Protein AF-A0AAV3IUC6-F1 (afdb_monomer_lite)

Organism: NCBI:txid1140002

Secondary structure (DSSP, 8-state):
------S-GGG--HHHHHHHHHHHHHHHHHHHHHHHHHHHHHHH--S-TTSTT---HHHHHHHHHHHHHHHHHHHHTT--

Sequence (80 aa):
MIIQSSKKLSKCTKEELVLLLRGEVENRSKLIKLLEKEWDQHNEEIEDQRFPNYQS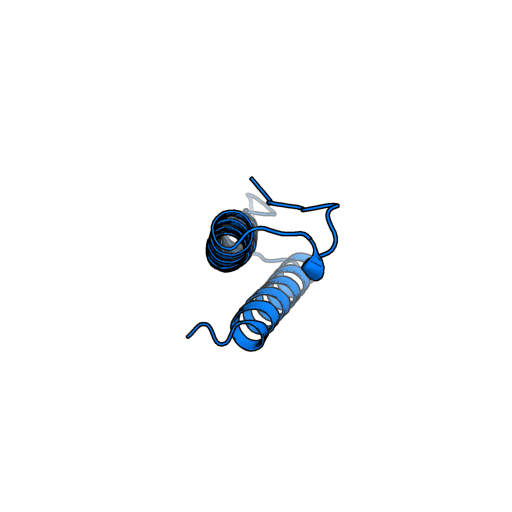PEKVSFLAGMETAINSVKRFYEIK

pLDDT: mean 87.32, std 10.88, range [42.09, 96.75]

Structure (mmCIF, N/CA/C/O backbone):
data_AF-A0AAV3IUC6-F1
#
_entry.id   AF-A0AAV3IUC6-F1
#
loop_
_atom_site.group_PDB
_atom_site.id
_atom_site.type_symbol
_atom_site.label_atom_id
_atom_site.label_alt_id
_atom_site.label_comp_id
_atom_site.label_asym_id
_atom_site.label_entity_id
_atom_site.label_seq_id
_atom_site.pdbx_PDB_ins_code
_atom_site.Cartn_x
_atom_site.Cartn_y
_atom_site.Cartn_z
_atom_site.occupancy
_atom_site.B_iso_or_equiv
_atom_site.auth_seq_id
_atom_site.auth_comp_id
_atom_site.auth_asym_id
_atom_site.auth_atom_id
_atom_site.pdbx_PDB_model_num
ATOM 1 N N . MET A 1 1 ? -11.640 10.883 5.529 1.00 42.09 1 MET A N 1
ATOM 2 C CA . MET A 1 1 ? -11.678 11.481 6.876 1.00 42.09 1 MET A CA 1
ATOM 3 C C . MET A 1 1 ? -10.976 10.524 7.821 1.00 42.09 1 MET A C 1
ATOM 5 O O . MET A 1 1 ? -11.504 9.444 8.044 1.00 42.09 1 MET A O 1
ATOM 9 N N . ILE A 1 2 ? -9.774 10.870 8.283 1.00 47.66 2 ILE A N 1
ATOM 10 C CA . ILE A 1 2 ? -9.070 10.113 9.325 1.00 47.66 2 ILE A CA 1
ATOM 11 C C . ILE A 1 2 ? -9.650 10.597 10.655 1.00 47.66 2 ILE A C 1
ATOM 13 O O . ILE A 1 2 ? -9.528 11.775 10.981 1.00 47.66 2 ILE A O 1
ATOM 17 N N . ILE A 1 3 ? -10.344 9.727 11.388 1.00 55.25 3 ILE A N 1
ATOM 18 C CA . ILE A 1 3 ? -10.895 10.080 12.700 1.00 55.25 3 ILE A CA 1
A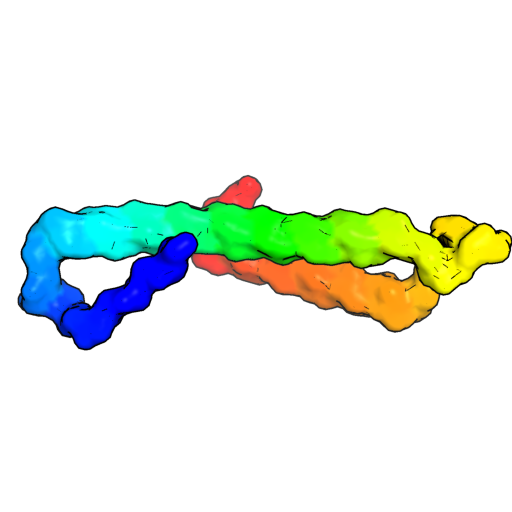TOM 19 C C . ILE A 1 3 ? -9.766 9.989 13.728 1.00 55.25 3 ILE A C 1
ATOM 21 O O . ILE A 1 3 ? -9.436 8.906 14.197 1.00 55.25 3 ILE A O 1
ATOM 25 N N . GLN A 1 4 ? -9.170 11.127 14.078 1.00 55.03 4 GLN A N 1
ATOM 26 C CA . GLN A 1 4 ? -8.265 11.237 15.222 1.00 55.03 4 GLN A CA 1
ATOM 27 C C . GLN A 1 4 ? -9.033 11.819 16.413 1.00 55.03 4 GLN A C 1
ATOM 29 O O . GLN A 1 4 ? -9.451 12.974 16.387 1.00 55.03 4 GLN A O 1
ATOM 34 N N . SER A 1 5 ? -9.235 11.018 17.463 1.00 62.00 5 SER A N 1
ATOM 35 C CA . SER A 1 5 ? -9.791 11.500 18.733 1.00 62.00 5 SER A CA 1
ATOM 36 C C . SER A 1 5 ? -8.664 11.925 19.672 1.00 62.00 5 SER A C 1
ATOM 38 O O . SER A 1 5 ? -7.801 11.122 20.017 1.00 62.00 5 SER A O 1
ATOM 40 N N . SER A 1 6 ? -8.709 13.173 20.140 1.00 69.12 6 SER A N 1
ATOM 41 C CA . SER A 1 6 ? -7.844 13.696 21.209 1.00 69.12 6 SER A CA 1
ATOM 42 C C . SER A 1 6 ? -8.346 13.343 22.621 1.00 69.12 6 SER A 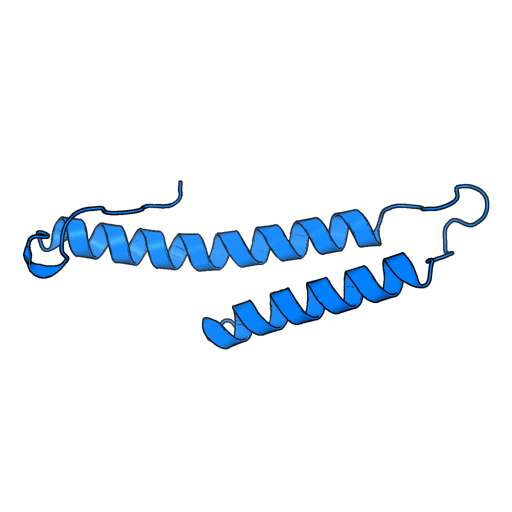C 1
ATOM 44 O O . SER A 1 6 ? -7.690 13.640 23.622 1.00 69.12 6 SER A O 1
ATOM 46 N N . LYS A 1 7 ? -9.516 12.699 22.730 1.00 75.44 7 LYS A N 1
ATOM 47 C CA . LYS A 1 7 ? -10.163 12.316 23.990 1.00 75.44 7 LYS A CA 1
ATOM 48 C C . LYS A 1 7 ? -9.621 10.963 24.464 1.00 75.44 7 LYS A C 1
ATOM 50 O O . LYS A 1 7 ? -9.569 10.008 23.691 1.00 75.44 7 LYS A O 1
ATOM 55 N N . LYS A 1 8 ? -9.248 10.854 25.749 1.00 79.75 8 LYS A N 1
ATOM 56 C CA . LYS A 1 8 ? -8.871 9.563 26.360 1.00 79.75 8 LYS A CA 1
ATOM 57 C C . LYS A 1 8 ? -10.016 8.558 26.187 1.00 79.75 8 LYS A C 1
ATOM 59 O O . LYS A 1 8 ? -11.143 8.883 26.549 1.00 79.75 8 LYS A O 1
ATOM 64 N N . LEU A 1 9 ? -9.711 7.340 25.727 1.00 80.75 9 LEU A N 1
ATOM 65 C CA . LEU A 1 9 ? -10.702 6.278 25.475 1.00 80.75 9 LEU A CA 1
ATOM 66 C C . LEU A 1 9 ? -11.609 5.999 26.684 1.00 80.75 9 LEU A C 1
ATOM 68 O O . LEU A 1 9 ? -12.800 5.767 26.517 1.00 80.75 9 LEU A O 1
ATOM 72 N N . SER A 1 10 ? -11.072 6.102 27.905 1.00 82.69 10 SER A N 1
ATOM 73 C CA . SER A 1 10 ? -11.824 5.926 29.158 1.00 82.69 10 SER A CA 1
ATOM 74 C C . SER A 1 10 ? -12.897 6.988 29.418 1.00 82.69 10 SER A C 1
ATOM 76 O O . SER A 1 10 ? -13.703 6.832 30.329 1.00 82.69 10 SER A O 1
ATOM 78 N N . LYS A 1 11 ? -12.899 8.080 28.650 1.00 87.50 11 LYS A N 1
ATOM 79 C CA . LYS A 1 11 ? -13.899 9.151 28.713 1.00 87.50 11 LYS A CA 1
ATOM 80 C C . LYS A 1 11 ? -14.852 9.134 27.515 1.00 87.50 11 LYS A C 1
ATOM 82 O O . LYS A 1 11 ? -15.690 10.030 27.418 1.00 87.50 11 LYS A O 1
ATOM 87 N N . CYS A 1 12 ? -14.700 8.187 26.591 1.00 85.75 12 CYS A N 1
ATOM 88 C CA . CYS A 1 12 ? -15.580 8.075 25.438 1.00 85.75 12 CYS A CA 1
ATOM 89 C C . CYS A 1 12 ? -16.888 7.372 25.819 1.00 85.75 12 CYS A C 1
ATOM 91 O O . CYS A 1 12 ? -16.876 6.402 26.579 1.00 85.75 12 CYS A O 1
ATOM 93 N N . THR A 1 13 ? -18.014 7.834 25.278 1.00 90.75 13 THR A N 1
ATOM 94 C CA . THR A 1 13 ? -19.270 7.082 25.347 1.00 90.75 13 THR A CA 1
ATOM 95 C C . THR A 1 13 ? -19.174 5.828 24.481 1.00 90.75 13 THR A C 1
ATOM 97 O O . THR A 1 13 ? -18.288 5.689 23.630 1.00 90.75 13 THR A O 1
ATOM 100 N N . LYS A 1 14 ? -20.112 4.898 24.672 1.00 89.81 14 LYS A N 1
ATOM 101 C CA . LYS A 1 14 ? -20.192 3.685 23.854 1.00 89.81 14 LYS A CA 1
ATOM 102 C C . LYS A 1 14 ? -20.313 4.025 22.365 1.00 89.81 14 LYS A C 1
ATOM 104 O O . LYS A 1 14 ? -19.659 3.395 21.541 1.00 89.81 14 LYS A O 1
ATOM 109 N N . GLU A 1 15 ? -21.108 5.033 22.025 1.00 89.94 15 GLU A N 1
ATOM 110 C CA . GLU A 1 15 ? -21.329 5.491 20.653 1.00 89.94 15 GLU A CA 1
ATOM 111 C C . GLU A 1 15 ? -20.048 6.078 20.048 1.00 89.94 15 GLU A C 1
ATOM 113 O O . GLU A 1 15 ? -19.702 5.742 18.916 1.00 89.94 15 GLU A O 1
ATOM 118 N N . GLU A 1 16 ? -19.306 6.889 20.812 1.00 84.81 16 GLU A N 1
ATOM 119 C CA . GLU A 1 16 ? -18.013 7.444 20.389 1.00 84.81 16 GLU A CA 1
ATOM 120 C C . GLU A 1 16 ? -16.986 6.329 20.125 1.00 84.81 16 GLU A C 1
ATOM 122 O O . GLU A 1 16 ? -16.279 6.360 19.117 1.00 84.81 16 GLU A O 1
ATOM 127 N N . LEU A 1 17 ? -16.932 5.306 20.986 1.00 86.69 17 LEU A N 1
ATOM 128 C CA . LEU A 1 17 ? -16.052 4.147 20.797 1.00 86.69 17 LEU A CA 1
ATOM 129 C C . LEU A 1 17 ? -16.423 3.337 19.546 1.00 86.69 17 LEU A C 1
ATOM 131 O O . LEU A 1 17 ? -15.540 2.932 18.791 1.00 86.69 17 LEU A O 1
ATOM 135 N N . VAL A 1 18 ? -17.718 3.129 19.290 1.00 89.38 18 VAL A N 1
ATOM 136 C CA . VAL A 1 18 ? -18.196 2.441 18.078 1.00 89.38 18 VAL A CA 1
ATOM 137 C C . VAL A 1 18 ? -17.837 3.229 16.815 1.00 89.38 18 VAL A C 1
ATOM 139 O O . VAL A 1 18 ? -17.418 2.635 15.821 1.00 89.38 18 VAL A O 1
ATOM 142 N N . LEU A 1 19 ? -17.962 4.556 16.848 1.00 87.62 19 LEU A N 1
ATOM 143 C CA . LEU A 1 19 ? -17.560 5.442 15.752 1.00 87.62 19 LEU A CA 1
ATOM 144 C C . LEU A 1 19 ? -16.059 5.359 15.466 1.00 87.62 19 LEU A C 1
ATOM 146 O O . LEU A 1 19 ? -15.671 5.250 14.304 1.00 87.62 19 LEU A O 1
ATOM 150 N N . LEU A 1 20 ? -15.227 5.350 16.510 1.00 86.25 20 LEU A N 1
ATOM 151 C CA . LEU A 1 20 ? -13.778 5.194 16.370 1.00 86.25 20 LEU A CA 1
ATOM 152 C C . LEU A 1 20 ? -13.411 3.849 15.740 1.00 86.25 20 LEU A C 1
ATOM 154 O O . LEU A 1 20 ? -12.614 3.815 14.808 1.00 86.25 20 LEU A O 1
ATOM 158 N N . LEU A 1 21 ? -14.040 2.756 16.178 1.00 86.06 21 LEU A N 1
ATOM 159 C CA . LEU A 1 21 ? -13.810 1.428 15.602 1.00 86.06 21 LEU A CA 1
ATOM 160 C C . LEU A 1 21 ? -14.220 1.354 14.126 1.00 86.06 21 LEU A C 1
ATOM 162 O O . LEU A 1 21 ? -13.481 0.802 13.313 1.00 86.06 21 LEU A O 1
ATOM 166 N N . ARG A 1 22 ? -15.371 1.931 13.754 1.00 85.81 22 ARG A N 1
ATOM 167 C CA . ARG A 1 22 ? -15.794 2.009 12.345 1.00 85.81 22 ARG A CA 1
ATOM 168 C C . ARG A 1 22 ? -14.817 2.832 11.510 1.00 85.81 22 ARG A C 1
ATOM 170 O O . ARG A 1 22 ? -14.429 2.394 10.431 1.00 85.81 22 ARG A O 1
ATOM 177 N N . GLY A 1 23 ? -14.386 3.981 12.032 1.00 86.06 23 GLY A N 1
ATOM 178 C CA . GLY A 1 23 ? -13.380 4.826 11.393 1.00 86.06 23 GLY A CA 1
ATOM 179 C C . GLY A 1 23 ? -12.064 4.089 11.168 1.00 86.06 23 GLY A C 1
ATOM 180 O O . GLY A 1 23 ? -11.516 4.148 10.073 1.00 86.06 23 GLY A O 1
ATOM 181 N N . GLU A 1 24 ? -11.596 3.336 12.163 1.00 84.88 24 GLU A N 1
ATOM 182 C CA . GLU A 1 24 ? -10.400 2.501 12.042 1.00 84.88 24 GLU A CA 1
ATOM 183 C C . GLU A 1 24 ? -10.546 1.440 10.949 1.00 84.88 24 GLU A C 1
ATOM 185 O O . GLU A 1 24 ? -9.680 1.334 10.085 1.00 84.88 24 GLU A O 1
ATOM 190 N N . VAL A 1 25 ? -11.657 0.696 10.914 1.00 85.06 25 VAL A N 1
ATOM 191 C CA . VAL A 1 25 ? -11.890 -0.312 9.863 1.00 85.06 25 VAL A CA 1
ATOM 192 C C . VAL A 1 25 ? -11.904 0.320 8.466 1.00 85.06 25 VAL A C 1
ATOM 194 O O . VAL A 1 25 ? -11.301 -0.216 7.532 1.00 85.06 25 VAL A O 1
ATOM 197 N N . GLU A 1 26 ? -12.537 1.482 8.309 1.00 86.19 26 GLU A N 1
ATOM 198 C CA . GLU A 1 26 ? -12.520 2.208 7.039 1.00 86.19 26 GLU A CA 1
ATOM 199 C C . GLU A 1 26 ? -11.125 2.720 6.666 1.00 86.19 26 GLU A C 1
ATOM 201 O O . GLU A 1 26 ? -10.741 2.654 5.496 1.00 86.19 26 GLU A O 1
ATOM 206 N N . ASN A 1 27 ? -10.366 3.234 7.637 1.00 85.19 27 ASN A N 1
ATOM 207 C CA . ASN A 1 27 ? -9.020 3.755 7.416 1.00 85.19 27 ASN A CA 1
ATOM 208 C C . ASN A 1 27 ? -8.078 2.659 6.909 1.00 85.19 27 ASN A C 1
ATOM 210 O O . ASN A 1 27 ? -7.317 2.912 5.978 1.00 85.19 27 ASN A O 1
ATOM 214 N N . ARG A 1 28 ? -8.193 1.433 7.441 1.00 85.25 28 ARG A N 1
ATOM 215 C CA . ARG A 1 28 ? -7.427 0.258 6.981 1.00 85.25 28 ARG A CA 1
ATOM 216 C C . ARG A 1 28 ? -7.601 0.015 5.489 1.00 85.25 28 ARG A C 1
ATOM 218 O O . ARG A 1 28 ? -6.632 -0.058 4.740 1.00 85.25 28 ARG A O 1
ATOM 225 N N . SER A 1 29 ? -8.859 -0.056 5.060 1.00 84.56 29 SER A N 1
ATOM 226 C CA . SER A 1 29 ? -9.203 -0.314 3.660 1.00 84.56 29 SER A CA 1
ATOM 227 C C . SER A 1 29 ? -8.787 0.843 2.750 1.00 84.56 29 SER A C 1
ATOM 229 O O . SER A 1 29 ? -8.357 0.620 1.622 1.00 84.56 29 SER A O 1
ATOM 231 N N . LYS A 1 30 ? -8.904 2.089 3.226 1.00 89.56 30 LYS A N 1
ATOM 232 C CA . LYS A 1 30 ? -8.489 3.280 2.469 1.00 89.56 30 LYS A CA 1
ATOM 233 C C . LYS A 1 30 ? -6.974 3.339 2.288 1.00 89.56 30 LYS A C 1
ATOM 235 O O . LYS A 1 30 ? -6.534 3.675 1.196 1.00 89.56 30 LYS A O 1
ATOM 240 N N . LEU A 1 31 ? -6.194 2.997 3.314 1.00 89.44 31 LEU A N 1
ATOM 241 C CA . LEU A 1 31 ? -4.734 3.022 3.241 1.00 89.44 31 LEU A CA 1
ATOM 242 C C . LEU A 1 31 ? -4.202 2.055 2.178 1.00 89.44 31 LEU A C 1
ATOM 244 O O . LEU A 1 31 ? -3.394 2.461 1.352 1.00 89.44 31 LEU A O 1
ATOM 248 N N . ILE A 1 32 ? -4.695 0.813 2.152 1.00 90.62 32 ILE A N 1
ATOM 249 C CA . ILE A 1 32 ? -4.287 -0.169 1.134 1.00 90.62 32 ILE A CA 1
ATOM 250 C C . ILE A 1 32 ? -4.632 0.330 -0.266 1.00 90.62 32 ILE A C 1
ATOM 252 O O . ILE A 1 32 ? -3.761 0.358 -1.125 1.00 90.62 32 ILE A O 1
ATOM 256 N N . LYS A 1 33 ? -5.864 0.809 -0.473 1.00 92.06 33 LYS A N 1
ATOM 257 C CA . LYS A 1 33 ? -6.295 1.329 -1.777 1.00 92.06 33 LYS A CA 1
ATOM 258 C C . LYS A 1 33 ? -5.464 2.516 -2.254 1.00 92.06 33 LYS A C 1
ATOM 260 O O . LYS A 1 33 ? -5.262 2.663 -3.451 1.00 92.06 33 LYS A O 1
ATOM 265 N N . LEU A 1 34 ? -5.023 3.383 -1.342 1.00 93.94 34 LEU A N 1
ATOM 266 C CA . LEU A 1 34 ? -4.138 4.495 -1.688 1.00 93.94 34 LEU A CA 1
ATOM 267 C C . LEU A 1 34 ? -2.775 3.983 -2.156 1.00 93.94 34 LEU A C 1
ATOM 269 O O . LEU A 1 34 ? -2.295 4.432 -3.187 1.00 93.94 34 LEU A O 1
ATOM 273 N N . LEU A 1 35 ? -2.186 3.025 -1.437 1.00 93.50 35 LEU A N 1
ATOM 274 C CA . LEU A 1 35 ? -0.893 2.450 -1.808 1.00 93.50 35 LEU A CA 1
ATOM 275 C C . LEU A 1 35 ? -0.959 1.667 -3.126 1.00 93.50 35 LEU A C 1
ATOM 277 O O . LEU A 1 35 ? -0.079 1.829 -3.962 1.00 93.50 35 LEU A O 1
ATOM 281 N N . GLU A 1 36 ? -2.001 0.855 -3.323 1.00 94.19 36 GLU A N 1
ATOM 282 C CA . GLU A 1 36 ? -2.231 0.114 -4.572 1.00 94.19 36 GLU A CA 1
ATOM 283 C C . GLU A 1 36 ? -2.409 1.071 -5.754 1.00 94.19 36 GLU A C 1
ATOM 285 O O . GLU A 1 36 ? -1.764 0.902 -6.781 1.00 94.19 36 GLU A O 1
ATOM 290 N N . LYS A 1 37 ? -3.192 2.143 -5.577 1.00 95.81 37 LYS A N 1
ATOM 291 C CA . LYS A 1 37 ? -3.379 3.159 -6.615 1.00 95.81 37 LYS A CA 1
ATOM 292 C C . LYS A 1 37 ? -2.065 3.843 -7.008 1.00 95.81 37 LYS A C 1
ATOM 294 O O . LYS A 1 37 ? -1.823 4.026 -8.194 1.00 95.81 37 LYS A O 1
ATOM 299 N N . GLU A 1 38 ? -1.247 4.249 -6.039 1.00 93.56 38 GLU A N 1
ATOM 300 C CA . GLU A 1 38 ? 0.056 4.876 -6.320 1.00 93.56 38 GLU A CA 1
ATOM 301 C C . GLU A 1 38 ? 1.010 3.897 -7.020 1.00 93.56 38 GLU A C 1
ATOM 303 O O . GLU A 1 38 ? 1.745 4.286 -7.927 1.00 93.56 38 GLU A O 1
ATOM 308 N N . TRP A 1 39 ? 0.971 2.613 -6.641 1.00 96.25 39 TRP A N 1
ATOM 309 C CA . TRP A 1 39 ? 1.731 1.568 -7.324 1.00 96.25 39 TRP A CA 1
ATOM 310 C C . TRP A 1 39 ? 1.292 1.422 -8.787 1.00 96.25 39 TRP A C 1
ATOM 312 O O . TRP A 1 39 ? 2.143 1.466 -9.673 1.00 96.25 39 TRP A O 1
ATOM 322 N N . ASP A 1 40 ? -0.017 1.322 -9.051 1.00 95.31 40 ASP A N 1
ATOM 323 C CA . ASP A 1 40 ? -0.566 1.194 -10.408 1.00 95.31 40 ASP A CA 1
ATOM 324 C C . ASP A 1 40 ? -0.190 2.406 -11.272 1.00 95.31 40 ASP A C 1
ATOM 326 O O . ASP A 1 40 ? 0.311 2.249 -12.386 1.00 95.31 40 ASP A O 1
ATOM 330 N N . GLN A 1 41 ? -0.353 3.618 -10.731 1.00 94.44 41 GLN A N 1
ATOM 331 C CA . GLN A 1 41 ? -0.029 4.864 -11.429 1.00 94.44 41 GLN A CA 1
ATOM 332 C C . GLN A 1 41 ? 1.442 4.930 -11.843 1.00 94.44 41 GLN A C 1
ATOM 334 O O . GLN A 1 41 ? 1.740 5.241 -12.996 1.00 94.44 41 GLN A O 1
ATOM 339 N N . HIS A 1 42 ? 2.360 4.602 -10.934 1.00 92.38 42 HIS A N 1
ATOM 340 C CA . HIS A 1 42 ? 3.782 4.585 -11.262 1.00 92.38 42 HIS A CA 1
ATOM 341 C C . HIS A 1 42 ? 4.163 3.422 -12.175 1.00 92.38 42 HIS A C 1
ATOM 343 O O . HIS A 1 42 ? 5.059 3.570 -13.004 1.00 92.38 42 HIS A O 1
ATOM 349 N N . ASN A 1 43 ? 3.506 2.267 -12.064 1.00 92.81 43 ASN A N 1
ATOM 350 C CA . ASN A 1 43 ? 3.772 1.133 -12.940 1.00 92.81 43 ASN A CA 1
ATOM 351 C C . ASN A 1 43 ? 3.405 1.454 -14.399 1.00 92.81 43 ASN A C 1
ATOM 353 O O . ASN A 1 43 ? 4.210 1.200 -15.298 1.00 92.81 43 ASN A O 1
ATOM 357 N N . GLU A 1 44 ? 2.252 2.090 -14.619 1.00 93.00 44 GLU A N 1
ATOM 358 C CA . GLU A 1 44 ? 1.750 2.495 -15.940 1.00 93.00 44 GLU A CA 1
ATOM 359 C C . GLU A 1 44 ? 2.491 3.701 -16.549 1.00 93.00 44 GLU A C 1
ATOM 361 O O . GLU A 1 44 ? 2.429 3.919 -17.760 1.00 93.00 44 GLU A O 1
ATOM 366 N N . GLU A 1 45 ? 3.216 4.479 -15.741 1.00 92.88 45 GLU A N 1
ATOM 367 C CA . GLU A 1 45 ? 3.956 5.657 -16.200 1.00 92.88 45 GLU A CA 1
ATOM 368 C C . GLU A 1 45 ? 5.091 5.286 -17.172 1.00 92.88 45 GLU A C 1
ATOM 370 O O . GLU A 1 45 ? 6.025 4.566 -16.823 1.00 92.88 45 GLU A O 1
ATOM 375 N N . ILE A 1 46 ? 5.054 5.798 -18.401 1.00 91.12 46 ILE A N 1
ATOM 376 C CA . ILE A 1 46 ? 6.135 5.587 -19.373 1.00 91.12 46 ILE A CA 1
ATOM 377 C C . ILE A 1 46 ? 7.268 6.581 -19.092 1.00 91.12 46 ILE A C 1
ATOM 379 O O . ILE A 1 46 ? 7.090 7.784 -19.276 1.00 91.12 46 ILE A O 1
ATOM 383 N N . GLU A 1 47 ? 8.444 6.079 -18.706 1.00 88.12 47 GLU A N 1
ATOM 384 C CA . GLU A 1 47 ? 9.611 6.916 -18.377 1.00 88.12 47 GLU A CA 1
ATOM 385 C C . GLU A 1 47 ? 10.272 7.548 -19.613 1.00 88.12 47 GLU A C 1
ATOM 387 O O . GLU A 1 47 ? 10.716 8.695 -19.568 1.00 88.12 47 GLU A O 1
ATOM 392 N N . ASP A 1 48 ? 10.331 6.821 -20.734 1.00 88.56 48 ASP A N 1
ATOM 393 C CA . ASP A 1 48 ? 10.842 7.327 -22.012 1.00 88.56 48 ASP A CA 1
ATOM 394 C C . ASP A 1 48 ? 9.891 6.920 -23.140 1.00 88.56 48 ASP A C 1
ATOM 396 O O . ASP A 1 48 ? 9.705 5.738 -23.430 1.00 88.56 48 ASP A O 1
ATOM 400 N N . GLN A 1 49 ? 9.311 7.906 -23.826 1.00 92.19 49 GLN A N 1
ATOM 401 C CA . GLN A 1 49 ? 8.385 7.670 -24.940 1.00 92.19 49 GLN A CA 1
ATOM 402 C C . GLN A 1 49 ? 9.014 6.875 -26.094 1.00 92.19 49 GLN A C 1
ATOM 404 O O . GLN A 1 49 ? 8.298 6.233 -26.861 1.00 92.19 49 GLN A O 1
ATOM 409 N N . ARG A 1 50 ? 10.346 6.901 -26.232 1.00 94.25 50 ARG A N 1
ATOM 410 C CA . ARG A 1 50 ? 11.078 6.126 -27.246 1.00 94.25 50 ARG A CA 1
ATOM 411 C C . ARG A 1 50 ? 11.200 4.654 -26.867 1.00 94.25 50 ARG A C 1
ATOM 413 O O . ARG A 1 50 ? 11.352 3.817 -27.754 1.00 94.25 50 ARG A O 1
ATOM 420 N N . PHE A 1 51 ? 11.115 4.338 -25.576 1.00 91.12 51 PHE A N 1
ATOM 421 C CA . PHE A 1 51 ? 11.198 2.982 -25.044 1.00 91.12 51 PHE A CA 1
ATOM 422 C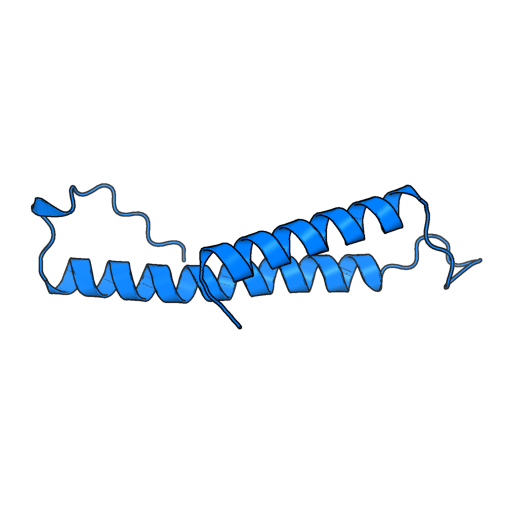 C . PHE A 1 51 ? 10.024 2.713 -24.087 1.00 91.12 51 PHE A C 1
ATOM 424 O O . PHE A 1 51 ? 10.228 2.633 -22.878 1.00 91.12 51 PHE A O 1
ATOM 431 N N . PRO A 1 52 ? 8.795 2.515 -24.603 1.00 89.31 52 PRO A N 1
ATOM 432 C CA . PRO A 1 52 ? 7.583 2.434 -23.778 1.00 89.31 52 PRO A CA 1
ATOM 433 C C . PRO A 1 52 ? 7.580 1.320 -22.725 1.00 89.31 52 PRO A C 1
ATOM 435 O O . PRO A 1 52 ? 6.868 1.409 -21.734 1.00 89.31 52 PRO A O 1
ATOM 438 N N . ASN A 1 53 ? 8.375 0.272 -22.950 1.00 90.50 53 ASN A N 1
ATOM 439 C CA . ASN A 1 53 ? 8.479 -0.887 -22.064 1.00 90.50 53 ASN A CA 1
ATOM 440 C C . ASN A 1 53 ? 9.732 -0.852 -21.176 1.00 90.50 53 ASN A C 1
ATOM 442 O O . ASN A 1 53 ? 9.974 -1.799 -20.430 1.00 90.50 53 ASN A O 1
ATOM 446 N N . TYR A 1 54 ? 10.576 0.174 -21.305 1.00 93.06 54 TYR A N 1
ATOM 447 C CA . TYR A 1 54 ? 11.747 0.309 -20.451 1.00 93.06 54 TYR A CA 1
ATOM 448 C C . TYR A 1 54 ? 11.312 0.730 -19.048 1.00 93.06 54 TYR A C 1
ATOM 450 O O . TYR A 1 54 ? 10.495 1.635 -18.891 1.00 93.06 54 TYR A O 1
ATOM 458 N N . GLN A 1 55 ? 11.887 0.069 -18.045 1.00 93.31 55 GLN A N 1
ATOM 459 C CA . GLN A 1 55 ? 11.797 0.475 -16.650 1.00 93.31 55 GLN A CA 1
ATOM 460 C C . GLN A 1 55 ? 13.211 0.675 -16.112 1.00 93.31 55 GLN A C 1
ATOM 462 O O . GLN A 1 55 ? 14.055 -0.221 -16.213 1.00 93.31 55 GLN A O 1
ATOM 467 N N . SER A 1 56 ? 13.470 1.851 -15.552 1.00 94.31 56 SER A N 1
ATOM 468 C CA . SER A 1 56 ? 14.732 2.177 -14.909 1.00 94.31 56 SER A CA 1
ATOM 469 C C . SER A 1 56 ? 14.941 1.324 -13.652 1.00 94.31 56 SER A C 1
ATOM 471 O O . SER A 1 56 ? 13.970 0.916 -13.002 1.00 94.31 56 SER A O 1
ATOM 473 N N . PRO A 1 57 ? 16.198 1.047 -13.261 1.00 95.69 57 PRO A N 1
ATOM 474 C CA . PRO A 1 57 ? 16.490 0.403 -11.982 1.00 95.69 57 PRO A CA 1
ATOM 475 C C . PRO A 1 57 ? 15.830 1.115 -10.790 1.00 95.69 57 PRO A C 1
ATOM 477 O O . PRO A 1 57 ? 15.394 0.462 -9.838 1.00 95.69 57 PRO A O 1
ATOM 480 N N . GLU A 1 58 ? 15.723 2.442 -10.856 1.00 94.12 58 GLU A N 1
ATOM 481 C CA . GLU A 1 58 ? 15.060 3.290 -9.871 1.00 94.12 58 GLU A CA 1
ATOM 482 C C . GLU A 1 58 ? 13.558 2.998 -9.799 1.00 94.12 58 GLU A C 1
ATOM 484 O O . GLU A 1 58 ? 13.045 2.737 -8.708 1.00 94.12 58 GLU A O 1
ATOM 489 N N . LYS A 1 59 ? 12.865 2.961 -10.945 1.00 94.12 59 LYS A N 1
ATOM 490 C CA . LYS A 1 59 ? 11.439 2.618 -11.017 1.00 94.12 59 LYS A CA 1
ATOM 491 C C . LYS A 1 59 ? 11.174 1.204 -10.511 1.00 94.12 59 LYS A C 1
ATOM 493 O O . LYS A 1 59 ? 10.282 1.006 -9.687 1.00 94.12 59 LYS A O 1
ATOM 498 N N . VAL A 1 60 ? 11.974 0.228 -10.938 1.00 95.62 60 VAL A N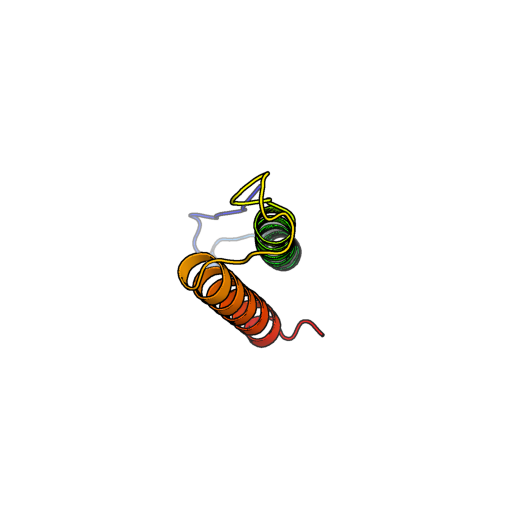 1
ATOM 499 C CA . VAL A 1 60 ? 11.859 -1.164 -10.470 1.00 95.62 60 VAL A CA 1
ATOM 500 C C . VAL A 1 60 ? 12.015 -1.240 -8.947 1.00 95.62 60 VAL A C 1
ATOM 502 O O . VAL A 1 60 ? 11.207 -1.872 -8.266 1.00 95.62 60 VAL A O 1
ATOM 505 N N . SER A 1 61 ? 13.019 -0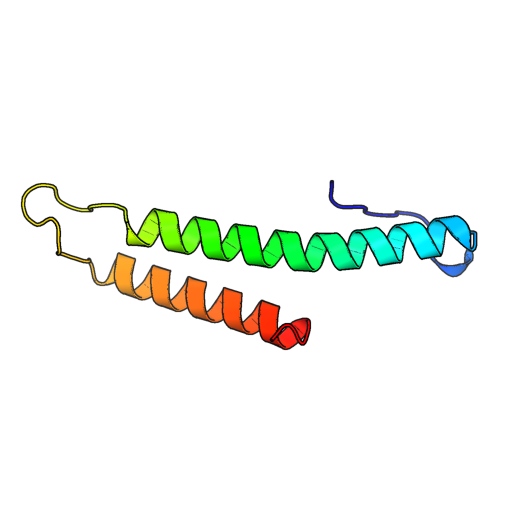.554 -8.396 1.00 96.06 61 SER A N 1
ATOM 506 C CA . SER A 1 61 ? 13.268 -0.527 -6.949 1.00 96.06 61 SER A CA 1
ATOM 507 C C . SER A 1 61 ? 12.137 0.159 -6.178 1.00 96.06 61 SER A C 1
ATOM 509 O O . SER A 1 61 ? 11.733 -0.319 -5.117 1.00 96.06 61 SER A O 1
ATOM 511 N N . PHE A 1 62 ? 11.598 1.255 -6.715 1.00 94.88 62 PHE A N 1
ATOM 512 C CA . PHE A 1 62 ? 10.457 1.959 -6.136 1.00 94.88 62 PHE A CA 1
ATOM 513 C C . PHE A 1 62 ? 9.208 1.068 -6.081 1.00 94.88 62 PHE A C 1
ATOM 515 O O . PHE A 1 62 ? 8.606 0.925 -5.014 1.00 94.88 62 PHE A O 1
ATOM 522 N N . LEU A 1 63 ? 8.856 0.411 -7.193 1.00 96.31 63 LEU A N 1
ATOM 523 C CA . LEU A 1 63 ? 7.699 -0.487 -7.267 1.00 96.31 63 LEU A CA 1
ATOM 524 C C . LEU A 1 63 ? 7.827 -1.665 -6.291 1.00 96.31 63 LEU A C 1
ATOM 526 O O . LEU A 1 63 ? 6.858 -1.994 -5.606 1.00 96.31 63 LEU A O 1
ATOM 530 N N . ALA A 1 64 ? 9.022 -2.247 -6.151 1.00 96.75 64 ALA A N 1
ATOM 531 C CA . ALA A 1 64 ? 9.282 -3.309 -5.175 1.00 96.75 64 ALA A CA 1
ATOM 532 C C . ALA A 1 64 ? 9.144 -2.823 -3.715 1.00 96.75 64 ALA A C 1
ATOM 534 O O . ALA A 1 64 ? 8.616 -3.534 -2.850 1.00 96.75 64 ALA A O 1
ATOM 535 N N . GLY A 1 65 ? 9.589 -1.596 -3.424 1.00 96.56 65 GLY A N 1
ATOM 536 C CA . GLY A 1 65 ? 9.408 -0.967 -2.114 1.00 96.56 65 GLY A CA 1
ATOM 537 C C . GLY A 1 65 ? 7.933 -0.726 -1.783 1.00 96.56 65 GLY A C 1
ATOM 538 O O . GLY A 1 65 ? 7.479 -1.046 -0.682 1.00 96.56 65 GLY A O 1
ATOM 539 N N . MET A 1 66 ? 7.168 -0.232 -2.757 1.00 95.88 66 MET A N 1
ATOM 540 C CA . MET A 1 66 ? 5.723 -0.030 -2.638 1.00 95.88 66 MET A CA 1
ATOM 541 C C . MET A 1 66 ? 4.976 -1.352 -2.432 1.00 95.88 66 MET A C 1
ATOM 543 O O . MET A 1 66 ? 4.144 -1.450 -1.530 1.00 95.88 66 MET A O 1
ATOM 547 N N . GLU A 1 67 ? 5.321 -2.400 -3.180 1.00 95.94 67 GLU A N 1
ATOM 548 C CA . GLU A 1 67 ? 4.750 -3.738 -2.996 1.00 95.94 67 GLU A CA 1
ATOM 549 C C . GLU A 1 67 ? 5.040 -4.290 -1.589 1.00 95.94 67 GLU A C 1
ATOM 551 O O . GLU A 1 67 ? 4.153 -4.814 -0.908 1.00 95.94 67 GLU A O 1
ATOM 556 N N . THR A 1 68 ? 6.262 -4.087 -1.090 1.00 96.06 68 THR A N 1
ATOM 557 C CA . THR A 1 68 ? 6.638 -4.450 0.284 1.00 96.06 68 THR A CA 1
ATOM 558 C C . THR A 1 68 ? 5.804 -3.692 1.321 1.00 96.06 68 THR A C 1
ATOM 560 O O . THR A 1 68 ? 5.349 -4.286 2.307 1.00 96.06 68 THR A O 1
ATOM 563 N N . ALA A 1 69 ? 5.559 -2.396 1.110 1.00 93.69 69 ALA A N 1
ATOM 564 C CA . ALA A 1 69 ? 4.719 -1.586 1.988 1.00 93.69 69 ALA A CA 1
ATOM 565 C C . ALA A 1 69 ? 3.258 -2.064 1.979 1.00 93.69 69 ALA A C 1
ATOM 567 O O . ALA A 1 69 ? 2.677 -2.264 3.049 1.00 93.69 69 ALA A O 1
ATOM 568 N N . ILE A 1 70 ? 2.687 -2.331 0.799 1.00 94.31 70 ILE A N 1
ATOM 569 C CA . ILE A 1 70 ? 1.329 -2.877 0.642 1.00 94.31 70 ILE A CA 1
ATOM 570 C C . ILE A 1 70 ? 1.199 -4.199 1.404 1.00 94.31 70 ILE A C 1
ATOM 572 O O . ILE A 1 70 ? 0.287 -4.359 2.219 1.00 94.31 70 ILE A O 1
ATOM 576 N N . ASN A 1 71 ? 2.140 -5.122 1.204 1.00 93.62 71 ASN A N 1
ATOM 577 C CA . ASN A 1 71 ? 2.143 -6.424 1.871 1.00 93.62 71 ASN A CA 1
ATOM 578 C C . ASN A 1 71 ? 2.304 -6.301 3.392 1.00 93.62 71 ASN A C 1
ATOM 580 O O . ASN A 1 71 ? 1.654 -7.027 4.147 1.00 93.62 71 ASN A O 1
ATOM 584 N N . SER A 1 72 ? 3.115 -5.349 3.858 1.00 92.88 72 SER A N 1
ATOM 585 C CA . SER A 1 72 ? 3.272 -5.065 5.288 1.00 92.88 72 SER A CA 1
ATOM 586 C C . SER A 1 72 ? 1.965 -4.576 5.912 1.00 92.88 72 SER A C 1
ATOM 588 O O . SER A 1 72 ? 1.579 -5.058 6.977 1.00 92.88 72 SER A O 1
ATOM 590 N N . VAL A 1 73 ? 1.243 -3.678 5.233 1.00 89.62 73 VAL A N 1
ATOM 591 C CA . VAL A 1 73 ? -0.064 -3.176 5.687 1.00 89.62 73 VAL A CA 1
ATOM 592 C C . VAL A 1 73 ? -1.123 -4.283 5.660 1.00 89.62 73 VAL A C 1
ATOM 594 O O . VAL A 1 73 ? -1.841 -4.453 6.647 1.00 89.62 73 VAL A O 1
ATOM 597 N N . LYS A 1 74 ? -1.194 -5.076 4.581 1.00 90.69 74 LYS A N 1
ATOM 598 C CA . LYS A 1 74 ? -2.102 -6.235 4.481 1.00 90.69 74 LYS A CA 1
ATOM 599 C C . LYS A 1 74 ? -1.874 -7.215 5.629 1.00 90.69 74 LYS A C 1
ATOM 601 O O . LYS A 1 74 ? -2.824 -7.587 6.315 1.00 90.69 74 LYS A O 1
ATOM 606 N N . ARG A 1 75 ? -0.611 -7.551 5.911 1.00 90.06 75 ARG A N 1
ATOM 607 C CA . ARG A 1 75 ? -0.236 -8.451 7.009 1.00 90.06 75 ARG A CA 1
ATOM 608 C C . ARG A 1 75 ? -0.555 -7.870 8.384 1.00 90.06 75 ARG A C 1
ATOM 610 O O . ARG A 1 75 ? -1.077 -8.594 9.224 1.00 90.06 75 ARG A O 1
ATOM 617 N N . PHE A 1 76 ? -0.261 -6.591 8.616 1.00 86.62 76 PHE A N 1
ATOM 618 C CA . PHE A 1 76 ? -0.544 -5.924 9.891 1.00 86.62 76 PHE A CA 1
ATOM 619 C C . PHE A 1 76 ? -2.040 -5.931 10.232 1.00 86.62 76 PHE A C 1
ATOM 621 O O . PHE A 1 76 ? -2.407 -6.081 11.395 1.00 86.62 76 PHE A O 1
ATOM 628 N N . TYR A 1 77 ? -2.901 -5.795 9.222 1.00 85.69 77 TYR A N 1
ATOM 629 C CA . TYR A 1 77 ? -4.352 -5.784 9.401 1.00 85.69 77 TYR A CA 1
ATOM 630 C C . TYR A 1 77 ? -5.040 -7.129 9.139 1.00 85.69 77 TYR A C 1
ATOM 632 O O . TYR A 1 77 ? -6.269 -7.169 9.167 1.00 85.69 77 TYR A O 1
ATOM 640 N N . GLU A 1 78 ? -4.280 -8.202 8.895 1.00 86.06 78 GLU A N 1
ATOM 641 C CA . GLU A 1 78 ? -4.800 -9.536 8.549 1.00 86.06 78 GLU A CA 1
ATOM 642 C C . GLU A 1 78 ? -5.772 -9.520 7.351 1.00 86.06 78 GLU A C 1
ATOM 644 O O . GLU A 1 78 ? -6.722 -10.302 7.268 1.00 86.06 78 GLU A O 1
ATOM 649 N N . ILE A 1 79 ? -5.541 -8.606 6.409 1.00 75.56 79 ILE A N 1
ATOM 650 C CA . ILE A 1 79 ? -6.337 -8.468 5.190 1.00 75.56 79 ILE A CA 1
ATOM 651 C C . ILE A 1 79 ? -5.815 -9.492 4.179 1.00 75.56 79 ILE A C 1
ATOM 653 O O . ILE A 1 79 ? -4.628 -9.482 3.849 1.00 75.56 79 ILE A O 1
ATOM 657 N N . LYS A 1 80 ? -6.702 -10.396 3.745 1.00 65.75 80 LYS A N 1
ATOM 658 C CA . LYS A 1 80 ? -6.416 -11.425 2.734 1.00 65.75 80 LYS A CA 1
ATOM 659 C C . LYS A 1 80 ? -6.378 -10.848 1.328 1.00 65.75 80 LYS A C 1
ATOM 661 O O . LYS A 1 80 ? -7.212 -9.958 1.047 1.00 65.75 80 LYS A O 1
#

Foldseek 3Di:
DQDDDPDDPVPDDPVRVVVNVVSVVVVLVVVLVVLVVVLVVLVCDQPDPVCRPDDDPVSVVVSVVSVVVSVVSCVVVVPD

Radius of gyration: 18.43 Å; chains: 1; bounding box: 38×25×56 Å